Protein AF-A0A6A7KXN3-F1 (afdb_monomer)

Secondary structure (DSSP, 8-state):
---STTTTT-HHHHHHHTTSSPB-TT-BSHHHHHHHHHHHHTT---TTTTTTBTTB---B--HHHHHHHHHHHHHTT---SS-B-HHHHHHHHHHHHHHHHHHHHHHHTTS----------

Foldseek 3Di:
DFDFPLQPPPVLLVCQLVPVPWDDAADADVVLQSLQVLLVVVPLDQCVQQVPPVRGGRRHRHPSQLVSLLVVCVVVVHDSRSIRHNVNSNVSSVVRVVVVVVVVVVVVVVPDPDPDPDDDD

Radius of gyration: 19.06 Å; Cα contacts (8 Å, |Δi|>4): 160; chains: 1; bounding box: 36×64×47 Å

Nearest PDB structures (foldseek):
  4c2g-assembly1_A-2  TM=9.077E-01  e=2.591E-04  Bacillus subtilis subsp. subtilis str. 168
  4c2c-assembly1_A  TM=9.252E-01  e=6.181E-04  Bacillus subtilis subsp. subtilis str. 168
  5tv7-assembly2_B  TM=9.573E-01  e=1.081E-03  Clostridioides difficile 630
  4c2e-assembly1_B  TM=9.033E-01  e=1.890E-03  Bacillus subtilis subsp. subtilis str. 168
  4c2h-assembly1_B  TM=9.029E-01  e=3.518E-03  Bacillus subtilis subsp. subtilis str. 168

Mean predicted aligned error: 7.17 Å

Sequence (121 aa):
MLRSKRFSGKPRPEAAARNSPPFDNGETSEGVATLQGAFIDLGFPMPVSTAKGRGEPDGIFGSETRATIKRFQQQNGLVSDGIAGANTMRRLDEIYLVRESRSRLTFDERHFEISTARPKA

Solvent-accessible surface area (backbone atoms only — not comparable to full-atom values): 6917 Å² total; per-residue (Å²): 131,54,76,17,87,89,43,36,93,39,68,56,51,41,25,7,42,66,52,63,57,42,48,50,81,76,43,71,40,74,46,43,19,52,51,50,45,50,41,39,80,72,70,45,84,53,68,78,48,16,65,84,48,92,69,37,53,68,14,58,30,44,72,66,52,31,51,51,42,21,52,52,21,53,80,66,77,43,82,59,81,30,55,44,21,36,68,53,43,49,54,52,32,52,54,47,42,52,52,60,52,52,59,51,57,69,55,62,75,78,72,71,84,73,92,69,87,73,88,81,134

Structure (mmCIF, N/CA/C/O backbone):
data_AF-A0A6A7KXN3-F1
#
_entry.id   AF-A0A6A7KXN3-F1
#
loop_
_atom_site.group_PDB
_atom_site.id
_atom_site.type_symbol
_atom_site.label_atom_id
_atom_site.label_alt_id
_atom_site.label_comp_id
_atom_site.label_asym_id
_atom_site.label_entity_id
_atom_site.label_seq_id
_atom_site.pdbx_PDB_ins_code
_atom_site.Cartn_x
_atom_site.Cartn_y
_atom_site.Cartn_z
_atom_site.occupancy
_atom_site.B_iso_or_equiv
_atom_site.auth_seq_id
_atom_site.auth_comp_id
_atom_site.auth_asym_id
_atom_site.auth_atom_id
_atom_site.pdbx_PDB_model_num
ATOM 1 N N . MET A 1 1 ? -14.521 5.601 -7.128 1.00 86.94 1 MET A N 1
ATOM 2 C CA . MET A 1 1 ? -13.150 6.160 -7.141 1.00 86.94 1 MET A CA 1
ATOM 3 C C . MET A 1 1 ? -12.676 6.322 -5.707 1.00 86.94 1 MET A C 1
ATOM 5 O O . MET A 1 1 ? -13.520 6.328 -4.815 1.00 86.94 1 MET A O 1
ATOM 9 N N . LEU A 1 2 ? -11.362 6.388 -5.495 1.00 96.19 2 LEU A N 1
ATOM 10 C CA . LEU A 1 2 ? -10.770 6.668 -4.182 1.00 96.19 2 LEU A CA 1
ATOM 11 C C . LEU A 1 2 ? -10.899 8.167 -3.881 1.00 96.19 2 LEU A C 1
ATOM 13 O O . LEU A 1 2 ? -10.981 8.965 -4.814 1.00 96.19 2 LEU A O 1
ATOM 17 N N . ARG A 1 3 ? -10.978 8.550 -2.607 1.00 97.31 3 ARG A N 1
ATOM 18 C CA . ARG A 1 3 ? -11.360 9.917 -2.202 1.00 97.31 3 ARG A CA 1
ATOM 19 C C . ARG A 1 3 ? -10.316 10.623 -1.343 1.00 97.31 3 ARG A C 1
ATOM 21 O O . ARG A 1 3 ? -10.334 11.847 -1.278 1.00 97.31 3 ARG A O 1
ATOM 28 N N . SER A 1 4 ? -9.438 9.890 -0.669 1.00 96.81 4 SER A N 1
ATOM 29 C CA . SER A 1 4 ? -8.371 10.485 0.140 1.00 96.81 4 SER A CA 1
ATOM 30 C C . SER A 1 4 ? -7.371 11.235 -0.736 1.00 96.81 4 SER A C 1
ATOM 32 O O . SER A 1 4 ? -7.128 10.852 -1.884 1.00 96.81 4 SER A O 1
ATOM 34 N N . LYS A 1 5 ? -6.715 12.268 -0.199 1.00 96.12 5 LYS A N 1
ATOM 35 C CA . LYS A 1 5 ? -5.612 12.957 -0.893 1.00 96.12 5 LYS A CA 1
ATOM 36 C C . LYS A 1 5 ? -4.471 12.002 -1.237 1.00 96.12 5 LYS A C 1
ATOM 38 O O . LYS A 1 5 ? -3.747 12.235 -2.199 1.00 96.12 5 LYS A O 1
ATOM 43 N N . ARG A 1 6 ? -4.304 10.928 -0.456 1.00 95.38 6 ARG A N 1
ATOM 44 C CA . ARG A 1 6 ? -3.261 9.922 -0.686 1.00 95.38 6 ARG A CA 1
ATOM 45 C C . ARG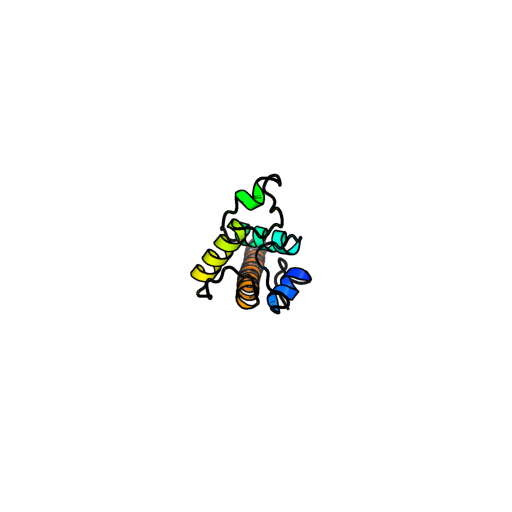 A 1 6 ? -3.445 9.166 -2.003 1.00 95.38 6 ARG A C 1
ATOM 47 O O . ARG A 1 6 ? -2.444 8.858 -2.646 1.00 95.38 6 ARG A O 1
ATOM 54 N N . PHE A 1 7 ? -4.685 8.872 -2.401 1.00 97.56 7 PHE A N 1
ATOM 55 C CA . PHE A 1 7 ? -4.959 7.971 -3.528 1.00 97.56 7 PHE A CA 1
ATOM 56 C C . PHE A 1 7 ? -5.862 8.536 -4.632 1.00 97.56 7 PHE A C 1
ATOM 58 O O . PHE A 1 7 ? -5.828 8.016 -5.747 1.00 97.56 7 PHE A O 1
ATOM 65 N N . SER A 1 8 ? -6.676 9.554 -4.351 1.00 97.19 8 SER A N 1
ATOM 66 C CA . SER A 1 8 ? -7.585 10.143 -5.345 1.00 97.19 8 SER A CA 1
ATOM 67 C C . SER A 1 8 ? -6.825 10.742 -6.532 1.00 97.19 8 SER A C 1
ATOM 69 O O . SER A 1 8 ? -5.762 11.341 -6.369 1.00 97.19 8 SER A O 1
ATOM 71 N N . GLY A 1 9 ? -7.343 10.533 -7.747 1.00 96.50 9 GLY A N 1
ATOM 72 C CA . GLY A 1 9 ? -6.750 11.048 -8.982 1.00 96.50 9 GLY A CA 1
ATOM 73 C C . GLY A 1 9 ? -5.489 10.314 -9.446 1.00 96.50 9 GLY A C 1
ATOM 74 O O . GLY A 1 9 ? -4.988 10.606 -10.530 1.00 96.50 9 GLY A O 1
ATOM 75 N N . LYS A 1 10 ? -4.968 9.346 -8.676 1.00 96.88 10 LYS A N 1
ATOM 76 C CA . LYS A 1 10 ? -3.809 8.537 -9.076 1.00 96.88 10 LYS A CA 1
ATOM 77 C C . LYS A 1 10 ? -4.272 7.324 -9.898 1.00 96.88 10 LYS A C 1
ATOM 79 O O . LYS A 1 10 ? -4.921 6.435 -9.338 1.00 96.88 10 LYS A O 1
ATOM 84 N N . PRO A 1 11 ? -3.894 7.206 -11.190 1.00 97.12 11 PRO A N 1
ATOM 85 C CA . PRO A 1 11 ? -4.450 6.179 -12.076 1.00 97.12 11 PRO A 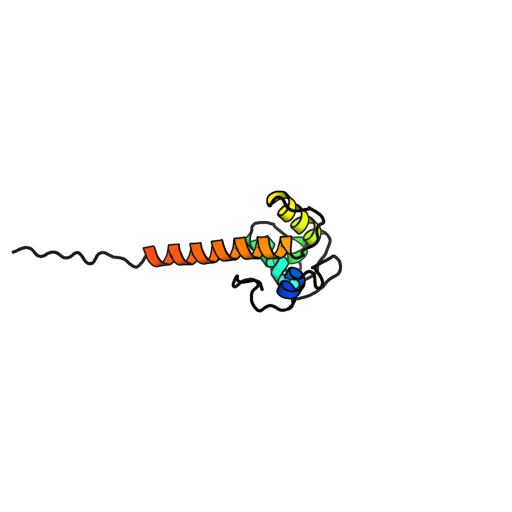CA 1
ATOM 86 C C . PRO A 1 11 ? -4.245 4.748 -11.572 1.00 97.12 11 PRO A C 1
ATOM 88 O O . PRO A 1 11 ? -5.159 3.924 -11.624 1.00 97.12 11 PRO A O 1
ATOM 91 N N . ARG A 1 12 ? -3.050 4.446 -11.051 1.00 97.31 12 ARG A N 1
ATOM 92 C CA . ARG A 1 12 ? -2.683 3.080 -10.671 1.00 97.31 12 ARG A CA 1
ATOM 93 C C . ARG A 1 12 ? -3.398 2.583 -9.397 1.00 97.31 12 ARG A C 1
ATOM 95 O O . ARG A 1 12 ? -3.994 1.505 -9.469 1.00 97.31 12 ARG A O 1
ATOM 102 N N . PRO A 1 13 ? -3.423 3.331 -8.274 1.00 97.81 13 PRO A N 1
ATOM 103 C CA . PRO A 1 13 ? -4.280 3.024 -7.125 1.00 97.81 13 PRO A CA 1
ATOM 104 C C . PRO A 1 13 ? -5.769 2.915 -7.474 1.00 97.81 13 PRO A C 1
ATOM 106 O O . PRO A 1 13 ? -6.450 2.008 -6.996 1.00 97.81 13 PRO A O 1
ATOM 109 N N . GLU A 1 14 ? -6.285 3.791 -8.340 1.00 97.81 14 GLU A N 1
ATOM 110 C CA . GLU A 1 14 ? -7.681 3.717 -8.773 1.00 97.81 14 GLU A CA 1
ATOM 111 C C . GLU A 1 14 ? -7.990 2.460 -9.593 1.00 97.81 14 GLU A C 1
ATOM 113 O O . GLU A 1 14 ? -9.055 1.862 -9.429 1.00 97.81 14 GLU A O 1
ATOM 118 N N . ALA A 1 15 ? -7.064 2.037 -10.455 1.00 97.69 15 ALA A N 1
ATOM 119 C CA . ALA A 1 15 ? -7.167 0.784 -11.192 1.00 97.69 15 ALA A CA 1
ATOM 120 C C . ALA A 1 15 ? -7.203 -0.425 -10.242 1.00 97.69 15 ALA A C 1
ATOM 122 O O . ALA A 1 15 ? -8.080 -1.282 -10.373 1.00 97.69 15 ALA A O 1
ATOM 123 N N . ALA A 1 16 ? -6.335 -0.450 -9.224 1.00 97.25 16 ALA A N 1
ATOM 124 C CA . ALA A 1 16 ? -6.337 -1.491 -8.195 1.00 97.25 16 ALA A CA 1
ATOM 125 C C . ALA A 1 16 ? -7.647 -1.522 -7.394 1.00 97.25 16 ALA A C 1
ATOM 127 O O . ALA A 1 16 ? -8.197 -2.593 -7.138 1.00 97.25 16 ALA A O 1
ATOM 128 N N . ALA A 1 17 ? -8.211 -0.353 -7.074 1.00 97.56 17 ALA A N 1
ATOM 129 C CA . ALA A 1 17 ? -9.503 -0.244 -6.401 1.00 97.56 17 ALA A CA 1
ATOM 130 C C . ALA A 1 17 ? -10.679 -0.799 -7.226 1.00 97.56 17 ALA A C 1
ATOM 132 O O . ALA A 1 17 ? -11.725 -1.125 -6.665 1.00 97.56 17 ALA A O 1
ATOM 133 N N . ARG A 1 18 ? -10.507 -0.919 -8.548 1.00 97.19 18 ARG A N 1
ATOM 134 C CA . ARG A 1 18 ? -11.450 -1.548 -9.483 1.00 97.19 18 ARG A CA 1
ATOM 135 C C . ARG A 1 18 ? -11.069 -2.990 -9.847 1.00 97.19 18 ARG A C 1
ATOM 137 O O . ARG A 1 18 ? -11.705 -3.559 -10.724 1.00 97.19 18 ARG A O 1
ATOM 144 N N . ASN A 1 19 ? -10.047 -3.574 -9.207 1.00 96.19 19 ASN A N 1
ATOM 145 C CA . ASN A 1 19 ? -9.453 -4.867 -9.577 1.00 96.19 19 ASN A CA 1
ATOM 146 C C . ASN A 1 19 ? -9.013 -4.943 -11.054 1.00 96.19 19 ASN A C 1
ATOM 148 O O . ASN A 1 19 ? -9.137 -5.988 -11.684 1.00 96.19 19 ASN A O 1
ATOM 152 N N . SER A 1 20 ? -8.493 -3.845 -11.614 1.00 95.25 20 SER A N 1
ATOM 153 C CA . SER A 1 20 ? -8.236 -3.719 -13.055 1.00 95.25 20 SER A CA 1
ATOM 154 C C . SER A 1 20 ? -6.829 -3.194 -13.408 1.00 95.25 20 SER A C 1
ATOM 156 O O . SER A 1 20 ? -6.731 -2.131 -14.024 1.00 95.25 20 SER A O 1
ATOM 158 N N . PRO A 1 21 ? -5.730 -3.905 -13.091 1.00 95.62 21 PRO A N 1
ATOM 159 C CA . PRO A 1 21 ? -5.618 -5.068 -12.208 1.00 95.62 21 PRO A CA 1
ATOM 160 C C . PRO A 1 21 ? -5.362 -4.644 -10.743 1.00 95.62 21 PRO A C 1
ATOM 162 O O . PRO A 1 21 ? -4.975 -3.494 -10.489 1.00 95.62 21 PRO A O 1
ATOM 165 N 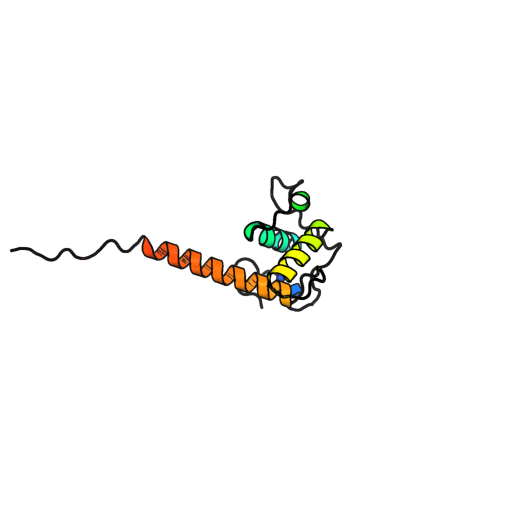N . PRO A 1 22 ? -5.549 -5.539 -9.752 1.00 97.06 22 PRO A N 1
ATOM 166 C CA . PRO A 1 22 ? -5.039 -5.303 -8.398 1.00 97.06 22 PRO A CA 1
ATOM 167 C C . PRO A 1 22 ? -3.507 -5.156 -8.407 1.00 97.06 22 PRO A C 1
ATOM 169 O O . PRO A 1 22 ? -2.861 -5.481 -9.401 1.00 97.06 22 PRO A O 1
ATOM 172 N N . PHE A 1 23 ? -2.910 -4.638 -7.333 1.00 97.38 23 PHE A N 1
ATOM 173 C CA . PHE A 1 23 ? -1.455 -4.745 -7.174 1.00 97.38 23 PHE A CA 1
ATOM 174 C C . PHE A 1 23 ? -1.076 -6.160 -6.738 1.00 97.38 23 PHE A C 1
ATOM 176 O O . PHE A 1 23 ? -1.692 -6.699 -5.812 1.00 97.38 23 PHE A O 1
ATOM 183 N N . ASP A 1 24 ? -0.044 -6.716 -7.364 1.00 93.50 24 ASP A N 1
ATOM 184 C CA . ASP A 1 24 ? 0.491 -8.042 -7.060 1.00 93.50 24 ASP A CA 1
ATOM 185 C C . ASP A 1 24 ? 2.020 -8.068 -7.238 1.00 93.50 24 ASP A C 1
ATOM 187 O O . ASP A 1 24 ? 2.636 -7.116 -7.727 1.00 93.50 24 ASP A O 1
ATOM 191 N N . ASN A 1 25 ? 2.630 -9.172 -6.813 1.00 93.69 25 ASN A N 1
ATOM 192 C CA . ASN A 1 25 ? 4.058 -9.433 -6.888 1.00 93.69 25 ASN A CA 1
ATOM 193 C C . ASN A 1 25 ? 4.639 -9.174 -8.284 1.00 93.69 25 ASN A C 1
ATOM 195 O O . ASN A 1 25 ? 4.111 -9.630 -9.296 1.00 93.69 25 ASN A O 1
ATOM 199 N N . GLY A 1 26 ? 5.804 -8.527 -8.307 1.00 92.69 26 GLY A N 1
ATOM 200 C CA . GLY A 1 26 ? 6.563 -8.256 -9.527 1.00 92.69 26 GLY A CA 1
ATOM 201 C C . GLY A 1 26 ? 6.213 -6.930 -10.198 1.00 92.69 26 GLY A C 1
ATOM 202 O O . GLY A 1 26 ? 6.933 -6.504 -11.097 1.00 92.69 26 GLY A O 1
ATOM 203 N N . GLU A 1 27 ? 5.168 -6.233 -9.748 1.00 96.75 27 GLU A N 1
ATOM 204 C CA . GLU A 1 27 ? 4.905 -4.884 -10.230 1.00 96.75 27 GLU A CA 1
ATOM 205 C C . GLU A 1 27 ? 5.979 -3.898 -9.748 1.00 96.75 27 GLU A C 1
ATOM 207 O O . GLU A 1 27 ? 6.376 -3.902 -8.584 1.00 96.75 27 GLU A O 1
ATOM 212 N N . THR A 1 28 ? 6.419 -3.005 -10.636 1.00 97.25 28 THR A N 1
ATOM 213 C CA . THR A 1 28 ? 7.198 -1.815 -10.277 1.00 97.25 28 THR A CA 1
ATOM 214 C C . THR A 1 28 ? 6.513 -0.577 -10.839 1.00 97.25 28 THR A C 1
ATOM 216 O O . THR A 1 28 ? 6.343 -0.463 -12.052 1.00 97.25 28 THR A O 1
ATOM 219 N N . SER A 1 29 ? 6.065 0.331 -9.971 1.00 96.88 29 SER A N 1
ATOM 220 C CA . SER A 1 29 ? 5.353 1.546 -10.383 1.00 96.88 29 SER A CA 1
ATOM 221 C C . SER A 1 29 ? 5.333 2.616 -9.284 1.00 96.88 29 SER A C 1
ATOM 223 O O . SER A 1 29 ? 5.457 2.317 -8.097 1.00 96.88 29 SER A O 1
ATOM 225 N N . GLU A 1 30 ? 5.074 3.877 -9.653 1.00 96.81 30 GLU A N 1
ATOM 226 C CA . GLU A 1 30 ? 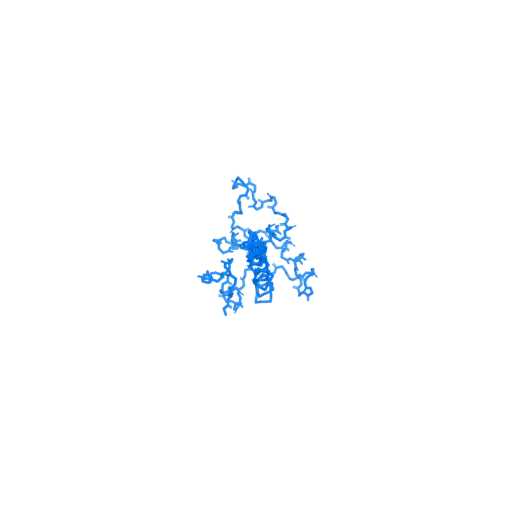4.809 4.953 -8.675 1.00 96.81 30 GLU A CA 1
ATOM 227 C C . GLU A 1 30 ? 3.576 4.637 -7.799 1.00 96.81 30 GLU A C 1
ATOM 229 O O . GLU A 1 30 ? 3.477 5.045 -6.639 1.00 96.81 30 GLU A O 1
ATOM 234 N N . GLY A 1 31 ? 2.626 3.862 -8.335 1.00 97.69 31 GLY A N 1
ATOM 235 C CA . GLY A 1 31 ? 1.464 3.389 -7.586 1.00 97.69 31 GLY A CA 1
ATOM 236 C C . GLY A 1 31 ? 1.852 2.446 -6.450 1.00 97.69 31 GLY A C 1
ATOM 237 O O . GLY A 1 31 ? 1.302 2.567 -5.355 1.00 97.69 31 GLY A O 1
ATOM 238 N N . VAL A 1 32 ? 2.830 1.565 -6.680 1.00 98.31 32 VAL A N 1
ATOM 239 C CA . VAL A 1 32 ? 3.390 0.713 -5.626 1.00 98.31 32 VAL A CA 1
ATOM 240 C C . VAL A 1 32 ? 4.118 1.563 -4.586 1.00 98.31 32 VAL A C 1
ATOM 242 O O . VAL A 1 32 ? 3.887 1.361 -3.400 1.00 98.31 32 VAL A O 1
ATOM 245 N N . ALA A 1 33 ? 4.898 2.571 -4.990 1.00 97.75 33 ALA A N 1
ATOM 246 C CA . ALA A 1 33 ? 5.568 3.462 -4.033 1.00 97.75 33 ALA A CA 1
ATOM 247 C C . ALA A 1 33 ? 4.549 4.218 -3.161 1.00 97.75 33 ALA A C 1
ATOM 249 O O . ALA A 1 33 ? 4.699 4.316 -1.942 1.00 97.75 33 ALA A O 1
ATOM 250 N N . THR A 1 34 ? 3.448 4.675 -3.770 1.00 98.19 34 THR A N 1
ATOM 251 C CA . THR A 1 34 ? 2.318 5.294 -3.057 1.00 98.19 34 THR A CA 1
ATOM 252 C C . THR A 1 34 ? 1.694 4.325 -2.045 1.00 98.19 34 THR A C 1
ATOM 254 O O . THR A 1 34 ? 1.386 4.720 -0.920 1.00 98.19 34 THR A O 1
ATOM 257 N N . LEU A 1 35 ? 1.508 3.058 -2.430 1.00 98.25 35 LEU A N 1
ATOM 258 C CA . LEU A 1 35 ? 0.955 2.006 -1.576 1.00 98.25 35 LEU A CA 1
ATOM 259 C C . LEU A 1 35 ? 1.885 1.668 -0.399 1.00 98.25 35 LEU A C 1
ATOM 261 O O . LEU A 1 35 ? 1.436 1.630 0.744 1.00 98.25 35 LEU A O 1
ATOM 265 N N . GLN A 1 36 ? 3.174 1.459 -0.660 1.00 98.25 36 GLN A N 1
ATOM 266 C CA . GLN A 1 36 ? 4.191 1.180 0.359 1.00 98.25 36 GLN A CA 1
ATOM 267 C C . GLN A 1 36 ? 4.303 2.334 1.355 1.00 98.25 36 GLN A C 1
ATOM 269 O O . GLN A 1 36 ? 4.205 2.129 2.563 1.00 98.25 36 GLN A O 1
ATOM 274 N N . GLY A 1 37 ? 4.417 3.564 0.847 1.00 97.69 37 GLY A N 1
ATOM 275 C CA . GLY A 1 37 ? 4.404 4.757 1.681 1.00 97.69 37 GLY A CA 1
ATOM 276 C C . GLY A 1 37 ? 3.140 4.820 2.529 1.00 97.69 37 GLY A C 1
ATOM 277 O O . GLY A 1 37 ? 3.183 5.262 3.672 1.00 97.69 37 GLY A O 1
ATOM 278 N N . ALA A 1 38 ? 1.996 4.386 1.990 1.00 97.94 38 ALA A N 1
ATOM 279 C CA . ALA A 1 38 ? 0.766 4.404 2.754 1.00 97.94 38 ALA A CA 1
ATOM 280 C C . ALA A 1 38 ? 0.805 3.445 3.954 1.00 97.94 38 ALA A C 1
ATOM 282 O O . ALA A 1 38 ? 0.410 3.793 5.063 1.00 97.94 38 ALA A O 1
ATOM 283 N N . PHE A 1 39 ? 1.338 2.242 3.761 1.00 98.19 39 PHE A N 1
ATOM 284 C CA . PHE A 1 39 ? 1.551 1.310 4.863 1.00 98.19 39 PHE A CA 1
ATOM 285 C C . PHE A 1 39 ? 2.536 1.853 5.904 1.00 98.19 39 PHE A C 1
ATOM 287 O O . PHE A 1 39 ? 2.269 1.748 7.103 1.00 98.19 39 PHE A O 1
ATOM 294 N N . ILE A 1 40 ? 3.613 2.503 5.465 1.00 97.12 40 ILE A N 1
ATOM 295 C CA . ILE A 1 40 ? 4.597 3.117 6.362 1.00 97.12 40 ILE A CA 1
ATOM 296 C C . ILE A 1 40 ? 3.943 4.183 7.256 1.00 97.12 40 ILE A C 1
ATOM 298 O O . ILE A 1 40 ? 4.110 4.122 8.475 1.00 97.12 40 ILE A O 1
ATOM 302 N N . ASP A 1 41 ? 3.119 5.092 6.716 1.00 95.94 41 ASP A N 1
ATOM 303 C CA . ASP A 1 41 ? 2.447 6.121 7.540 1.00 95.94 41 ASP A CA 1
ATOM 304 C C . ASP A 1 41 ? 1.419 5.529 8.530 1.00 95.94 41 ASP A C 1
ATOM 306 O O . ASP A 1 41 ? 1.037 6.169 9.524 1.00 95.94 41 ASP A O 1
ATOM 310 N N . LEU A 1 42 ? 0.909 4.327 8.237 1.00 96.31 42 LEU A N 1
ATOM 311 C CA . LEU A 1 42 ? 0.026 3.562 9.120 1.00 96.31 42 LEU A CA 1
ATOM 312 C C . LEU A 1 42 ? 0.793 2.755 10.181 1.00 96.31 42 LEU A C 1
ATOM 314 O O . LEU A 1 42 ? 0.158 2.111 11.012 1.00 96.31 42 LEU A O 1
ATOM 318 N N . GLY A 1 43 ? 2.128 2.817 10.191 1.00 96.62 43 GLY A N 1
ATOM 319 C CA . GLY A 1 43 ? 2.968 2.139 11.177 1.00 96.62 43 GLY A CA 1
ATOM 320 C C . GLY A 1 43 ? 3.368 0.717 10.789 1.00 96.62 43 GLY A C 1
ATOM 321 O O . GLY A 1 43 ? 3.780 -0.052 11.654 1.00 96.62 43 GLY A O 1
ATOM 322 N N . PHE A 1 44 ? 3.265 0.352 9.510 1.00 97.31 44 PHE A N 1
ATOM 323 C CA . PHE A 1 44 ? 3.814 -0.900 8.995 1.00 97.31 44 PHE A CA 1
ATOM 324 C C . PHE A 1 44 ? 5.213 -0.634 8.419 1.00 97.31 44 PHE A C 1
ATOM 326 O O . PHE A 1 44 ? 5.321 -0.144 7.294 1.00 97.31 44 PHE A O 1
ATOM 333 N N . PRO A 1 45 ? 6.297 -0.923 9.162 1.00 96.00 45 PRO A N 1
ATOM 334 C CA . PRO A 1 45 ? 7.648 -0.658 8.685 1.00 96.00 45 PRO A CA 1
ATOM 335 C C . PRO A 1 45 ? 7.994 -1.555 7.493 1.00 96.00 45 PRO A C 1
ATOM 337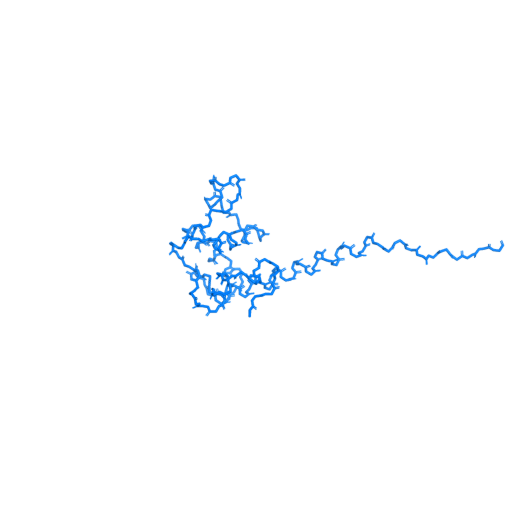 O O . PRO A 1 45 ? 7.658 -2.741 7.481 1.00 96.00 45 PRO A O 1
ATOM 340 N N . MET A 1 46 ? 8.697 -0.983 6.515 1.00 97.00 46 MET A N 1
ATOM 341 C CA . MET A 1 46 ? 9.112 -1.662 5.281 1.00 97.00 46 MET A CA 1
ATOM 342 C C . MET A 1 46 ? 10.597 -1.390 4.971 1.00 97.00 46 MET A C 1
ATOM 344 O O . MET A 1 46 ? 10.906 -0.727 3.980 1.00 97.00 46 MET A O 1
ATOM 348 N N . PRO A 1 47 ? 11.533 -1.828 5.842 1.00 96.38 47 PRO A N 1
ATOM 349 C CA . PRO A 1 47 ? 12.954 -1.506 5.717 1.00 96.38 47 PRO A CA 1
ATOM 350 C C . PRO A 1 47 ? 13.598 -2.000 4.417 1.00 96.38 47 PRO A C 1
ATOM 352 O O . PRO A 1 47 ? 14.541 -1.361 3.954 1.00 96.38 47 PRO A O 1
ATOM 355 N N . VAL A 1 48 ? 13.121 -3.097 3.814 1.00 96.56 48 VAL A N 1
ATOM 356 C CA . VAL A 1 48 ? 13.654 -3.582 2.529 1.00 96.56 48 VAL A CA 1
ATOM 357 C C . VAL A 1 48 ? 13.252 -2.633 1.404 1.00 96.56 48 VAL A C 1
ATOM 359 O O . VAL A 1 48 ? 14.102 -2.214 0.620 1.00 96.56 48 VAL A O 1
ATOM 362 N N . SER A 1 49 ? 11.981 -2.240 1.374 1.00 96.31 49 SER A N 1
ATOM 363 C CA . SER A 1 49 ? 11.416 -1.360 0.350 1.00 96.31 49 SER A CA 1
ATOM 364 C C . SER A 1 49 ? 11.926 0.078 0.474 1.00 96.31 49 SER A C 1
ATOM 366 O O . SER A 1 49 ? 11.864 0.829 -0.488 1.00 96.31 49 SER A O 1
ATOM 368 N N . THR A 1 50 ? 12.461 0.485 1.631 1.00 95.69 50 THR A N 1
ATOM 369 C CA . THR A 1 50 ? 13.055 1.822 1.830 1.00 95.69 50 THR A CA 1
ATOM 370 C C . THR A 1 50 ? 14.584 1.834 1.838 1.00 95.69 50 THR A C 1
ATOM 372 O O . THR A 1 50 ? 15.194 2.897 1.971 1.00 95.69 50 THR A O 1
ATOM 375 N N . ALA A 1 51 ? 15.233 0.670 1.707 1.00 92.06 51 ALA A N 1
ATOM 376 C CA . ALA A 1 51 ? 16.680 0.527 1.887 1.00 92.06 51 ALA A CA 1
ATOM 377 C C . ALA A 1 51 ? 17.504 1.375 0.903 1.00 92.06 51 ALA A C 1
ATOM 379 O O . ALA A 1 51 ? 18.590 1.842 1.238 1.00 92.06 51 ALA A O 1
ATOM 380 N N . LYS A 1 52 ? 16.997 1.570 -0.320 1.00 84.50 52 LYS A N 1
ATOM 381 C CA . LYS A 1 52 ? 17.723 2.242 -1.410 1.00 84.50 52 LYS A CA 1
ATOM 382 C C . LYS A 1 52 ? 17.469 3.753 -1.476 1.00 84.50 52 LYS A C 1
ATOM 384 O O . LYS A 1 52 ? 18.288 4.480 -2.029 1.00 84.50 52 LYS A O 1
ATOM 389 N N . GLY A 1 53 ? 16.349 4.228 -0.932 1.00 69.56 53 GLY A N 1
ATOM 390 C CA . GLY A 1 53 ? 15.780 5.547 -1.234 1.00 69.56 53 GLY A CA 1
ATOM 391 C C . GLY A 1 53 ? 15.967 6.618 -0.161 1.00 69.56 53 GLY A C 1
ATOM 392 O O . GLY A 1 53 ? 15.111 7.481 -0.042 1.00 69.56 53 GLY A O 1
ATOM 393 N N . ARG A 1 54 ? 17.011 6.570 0.681 1.00 81.31 54 ARG A N 1
ATOM 394 C CA . ARG A 1 54 ? 17.135 7.472 1.858 1.00 81.31 54 ARG A CA 1
ATOM 395 C C . ARG A 1 54 ? 15.877 7.477 2.756 1.00 81.31 54 ARG A C 1
ATOM 397 O O . ARG A 1 54 ? 15.553 8.493 3.363 1.00 81.31 54 ARG A O 1
ATOM 404 N N . GLY A 1 55 ? 15.179 6.343 2.847 1.00 81.88 55 GLY A N 1
ATOM 405 C CA . GLY A 1 55 ? 13.920 6.211 3.590 1.00 81.88 55 GLY A CA 1
ATOM 406 C C . GLY A 1 55 ? 12.652 6.306 2.732 1.00 81.88 55 GLY A C 1
ATOM 407 O O . GLY A 1 55 ? 11.568 6.037 3.242 1.00 81.88 55 GLY A O 1
ATOM 408 N N . GLU A 1 56 ? 12.763 6.634 1.444 1.00 92.62 56 GLU A N 1
ATOM 409 C CA . GLU A 1 56 ? 11.634 6.632 0.509 1.00 92.62 56 GLU A CA 1
ATOM 410 C C . GLU A 1 56 ? 11.335 5.217 -0.024 1.00 92.62 56 GLU A C 1
ATOM 412 O O . GLU A 1 56 ? 12.274 4.437 -0.223 1.00 92.62 56 GLU A O 1
ATOM 417 N N . PRO A 1 57 ? 10.056 4.868 -0.274 1.00 96.62 57 PRO A N 1
ATOM 418 C CA . PRO A 1 57 ? 9.687 3.580 -0.855 1.00 96.62 57 PRO A CA 1
ATOM 419 C C . PRO A 1 57 ? 10.205 3.402 -2.288 1.00 96.62 57 PRO A C 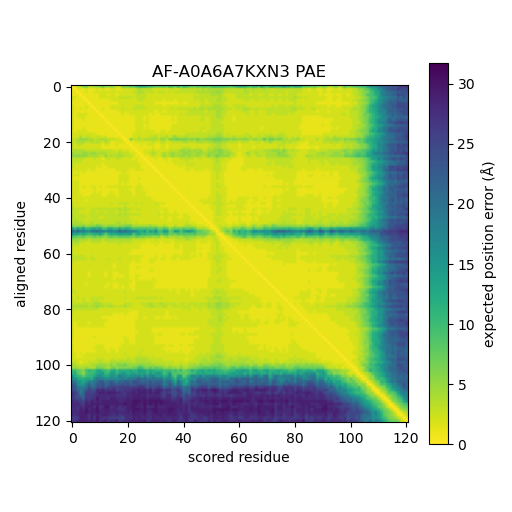1
ATOM 421 O O . PRO A 1 57 ? 10.115 4.312 -3.110 1.00 96.62 57 PRO A O 1
ATOM 424 N N . ASP A 1 58 ? 10.694 2.206 -2.603 1.00 96.75 58 ASP A N 1
ATOM 425 C CA . ASP A 1 58 ? 11.314 1.859 -3.884 1.00 96.75 58 ASP A CA 1
ATOM 426 C C . ASP A 1 58 ? 10.326 1.637 -5.038 1.00 96.75 58 ASP A C 1
ATOM 428 O O . ASP A 1 58 ? 10.734 1.574 -6.198 1.00 96.75 58 ASP A O 1
ATOM 432 N N . GLY A 1 59 ? 9.032 1.511 -4.740 1.00 97.44 59 GLY A N 1
ATOM 433 C CA . GLY A 1 59 ? 8.000 1.242 -5.731 1.00 97.44 59 GLY A CA 1
ATOM 434 C C . GLY A 1 59 ? 8.030 -0.167 -6.309 1.00 97.44 59 GLY A C 1
ATOM 435 O O . GLY A 1 59 ? 7.439 -0.382 -7.365 1.00 97.44 59 GLY A O 1
ATOM 436 N N . ILE A 1 60 ? 8.680 -1.124 -5.639 1.00 97.88 60 ILE A N 1
ATOM 437 C CA . ILE A 1 60 ? 8.794 -2.518 -6.078 1.00 97.88 60 ILE A CA 1
ATOM 438 C C . ILE A 1 60 ? 7.913 -3.416 -5.210 1.00 97.88 60 ILE A C 1
ATOM 440 O O . ILE A 1 60 ? 8.126 -3.586 -4.008 1.00 97.88 60 ILE A O 1
ATOM 444 N N . PHE A 1 61 ? 6.942 -4.084 -5.831 1.00 98.25 61 PHE A N 1
ATOM 445 C CA . PHE A 1 61 ? 6.075 -5.029 -5.141 1.00 98.25 61 PHE A CA 1
ATOM 446 C C . PHE A 1 61 ? 6.803 -6.368 -4.970 1.00 98.25 61 PHE A C 1
ATOM 448 O O . PHE A 1 61 ? 6.638 -7.316 -5.742 1.00 98.25 61 PHE A O 1
ATOM 455 N N . GLY A 1 62 ? 7.645 -6.425 -3.939 1.00 97.62 62 GLY A N 1
ATOM 456 C CA . GLY A 1 62 ? 8.375 -7.617 -3.515 1.00 97.62 62 GLY A CA 1
ATOM 457 C C . GLY A 1 62 ? 7.704 -8.391 -2.375 1.00 97.62 62 GLY A C 1
ATOM 458 O O . GLY A 1 62 ? 6.576 -8.117 -1.955 1.00 97.62 62 GLY A O 1
ATOM 459 N N . SER A 1 63 ? 8.445 -9.352 -1.818 1.00 97.75 63 SER A N 1
ATOM 460 C CA . SER A 1 63 ? 7.996 -10.205 -0.708 1.00 97.75 63 SER A CA 1
ATOM 461 C C . SER A 1 63 ? 7.597 -9.417 0.544 1.00 97.75 63 SER A C 1
ATOM 463 O O . SER A 1 63 ? 6.593 -9.751 1.174 1.00 97.75 63 SER A O 1
ATOM 465 N N . GLU A 1 64 ? 8.337 -8.356 0.884 1.00 98.06 64 GLU A N 1
ATOM 466 C CA . GLU A 1 64 ? 8.017 -7.483 2.018 1.00 98.06 64 GLU A CA 1
ATOM 467 C C . GLU A 1 64 ? 6.681 -6.763 1.809 1.00 98.06 64 GLU A C 1
ATOM 469 O O . GLU A 1 64 ? 5.825 -6.791 2.691 1.00 98.06 64 GLU A O 1
ATOM 474 N N . THR A 1 65 ? 6.452 -6.202 0.617 1.00 98.38 65 THR A N 1
ATOM 475 C CA . THR A 1 65 ? 5.188 -5.524 0.284 1.00 98.38 65 THR A CA 1
ATOM 476 C C . THR A 1 65 ? 4.005 -6.483 0.422 1.00 98.38 65 THR A C 1
ATOM 478 O O . THR A 1 65 ? 3.026 -6.169 1.104 1.00 98.38 65 THR A O 1
ATOM 481 N N . ARG A 1 66 ? 4.127 -7.703 -0.117 1.00 98.50 66 ARG A N 1
ATOM 482 C CA . ARG A 1 66 ? 3.101 -8.743 0.030 1.00 98.50 66 ARG A CA 1
ATOM 483 C C . ARG A 1 66 ? 2.835 -9.110 1.489 1.00 98.50 66 ARG A C 1
ATOM 485 O O . ARG A 1 66 ? 1.681 -9.262 1.889 1.00 98.50 66 ARG A O 1
ATOM 492 N N . ALA A 1 67 ? 3.887 -9.282 2.289 1.00 98.50 67 ALA A N 1
ATOM 493 C CA . ALA A 1 67 ? 3.761 -9.622 3.704 1.00 98.50 67 ALA A CA 1
ATOM 494 C C . ALA A 1 67 ? 3.072 -8.500 4.497 1.00 98.50 67 ALA A C 1
ATOM 496 O O . ALA A 1 67 ? 2.201 -8.778 5.325 1.00 98.50 67 ALA A O 1
ATOM 497 N N . THR A 1 68 ? 3.404 -7.242 4.209 1.00 98.62 68 THR A N 1
ATOM 498 C CA . THR A 1 68 ? 2.764 -6.071 4.813 1.00 98.62 68 THR A CA 1
ATOM 499 C C . THR A 1 68 ? 1.283 -5.988 4.457 1.00 98.62 68 THR A C 1
ATOM 501 O O . THR A 1 68 ? 0.458 -5.793 5.350 1.00 98.62 68 THR A O 1
ATOM 504 N N . ILE A 1 69 ? 0.917 -6.238 3.196 1.00 98.50 69 ILE A N 1
ATOM 505 C CA . ILE A 1 69 ? -0.492 -6.282 2.777 1.00 98.50 69 ILE A CA 1
ATOM 506 C C . ILE A 1 69 ? -1.249 -7.376 3.528 1.00 98.50 69 ILE A C 1
ATOM 508 O O . ILE A 1 69 ? -2.325 -7.102 4.051 1.00 98.50 69 ILE A O 1
ATOM 512 N N . LYS A 1 70 ? -0.679 -8.582 3.664 1.00 98.62 70 LYS A N 1
ATOM 513 C CA . LYS A 1 70 ? -1.298 -9.660 4.455 1.00 98.62 70 LYS A CA 1
ATOM 514 C C . LYS A 1 70 ? -1.549 -9.237 5.899 1.00 98.62 70 LYS A C 1
ATOM 516 O O . LYS A 1 70 ? -2.646 -9.431 6.412 1.00 98.62 70 LYS A O 1
ATOM 521 N N . ARG A 1 71 ? -0.559 -8.617 6.548 1.00 98.62 71 ARG A N 1
ATOM 522 C CA . ARG A 1 71 ? -0.702 -8.108 7.923 1.00 98.62 71 ARG A CA 1
ATOM 523 C C . ARG A 1 71 ? -1.811 -7.067 8.021 1.00 98.62 71 ARG A C 1
ATOM 525 O O . ARG A 1 71 ? -2.658 -7.162 8.904 1.00 98.62 71 ARG A O 1
ATOM 532 N N . PHE A 1 72 ? -1.838 -6.108 7.100 1.00 98.56 72 PHE A N 1
ATOM 533 C CA . PHE A 1 72 ? -2.895 -5.105 7.044 1.00 98.56 72 PHE A CA 1
ATOM 534 C C . PHE A 1 72 ? -4.275 -5.739 6.840 1.00 98.56 72 PHE A C 1
ATOM 536 O O . PHE A 1 72 ? -5.222 -5.384 7.538 1.00 98.56 72 PHE A O 1
ATOM 543 N N . GLN A 1 73 ? -4.392 -6.694 5.916 1.00 98.69 73 GLN A N 1
ATOM 544 C CA . GLN A 1 73 ? -5.633 -7.413 5.647 1.00 98.69 73 GLN A CA 1
ATOM 545 C C . GLN A 1 73 ? -6.133 -8.140 6.900 1.00 98.69 73 GLN A C 1
ATOM 547 O O . GLN A 1 73 ? -7.284 -7.948 7.282 1.00 98.69 73 GLN A O 1
ATOM 552 N N . GLN A 1 74 ? -5.258 -8.878 7.590 1.00 98.44 74 GLN A N 1
ATOM 553 C CA . GLN A 1 74 ? -5.583 -9.565 8.847 1.00 98.44 74 GLN A CA 1
ATOM 554 C C . GLN A 1 74 ? -6.076 -8.590 9.920 1.00 98.44 74 GLN A C 1
ATOM 556 O O . GLN A 1 74 ? -7.129 -8.810 10.512 1.00 98.44 74 GLN A O 1
ATOM 561 N N . GLN A 1 75 ? -5.359 -7.481 10.130 1.00 98.25 75 GLN A N 1
ATOM 562 C CA . GLN A 1 75 ? -5.729 -6.467 11.124 1.00 98.25 75 GLN A CA 1
ATOM 563 C C . GLN A 1 75 ? -7.057 -5.761 10.817 1.00 98.25 75 GLN A C 1
ATOM 565 O O . GLN A 1 75 ? -7.657 -5.171 11.710 1.00 98.25 75 GLN A O 1
ATOM 570 N N . ASN A 1 76 ? -7.520 -5.811 9.568 1.00 97.88 76 ASN A N 1
ATOM 571 C CA . ASN A 1 76 ? -8.748 -5.159 9.123 1.00 97.88 76 ASN A CA 1
ATOM 572 C C . ASN A 1 76 ? -9.864 -6.149 8.754 1.00 97.88 76 ASN A C 1
ATOM 574 O O . ASN A 1 76 ? -10.839 -5.742 8.126 1.00 97.88 76 ASN A O 1
ATOM 578 N N . GLY A 1 77 ? -9.737 -7.429 9.123 1.00 97.75 77 GLY A N 1
ATOM 579 C CA . GLY A 1 77 ? -10.768 -8.441 8.868 1.00 97.75 77 GLY A CA 1
ATOM 580 C C . GLY A 1 77 ? -10.996 -8.744 7.382 1.00 97.75 77 GLY A C 1
ATOM 581 O O . GLY A 1 77 ? -12.091 -9.144 6.994 1.00 97.75 77 GLY A O 1
ATOM 582 N N . LEU A 1 78 ? -9.985 -8.527 6.539 1.00 97.75 78 LEU A N 1
ATOM 583 C CA . LEU A 1 78 ? -10.017 -8.835 5.111 1.00 97.75 78 LEU A CA 1
ATOM 584 C C . LEU A 1 78 ? -9.403 -10.215 4.838 1.00 97.75 78 LEU A C 1
ATOM 586 O O . LEU A 1 78 ? -8.614 -10.737 5.6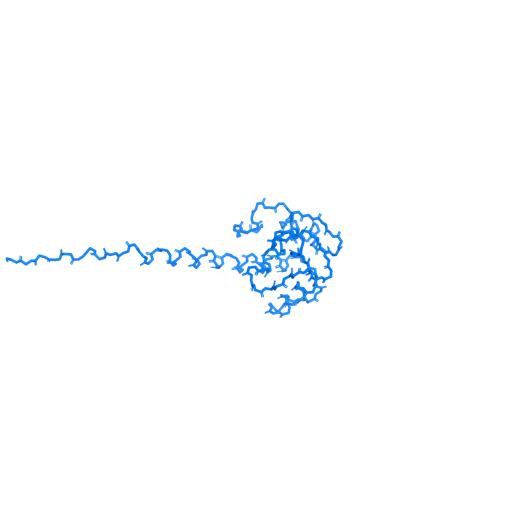26 1.00 97.75 78 LEU A O 1
ATOM 590 N N . VAL A 1 79 ? -9.704 -10.778 3.665 1.00 96.75 79 VAL A N 1
ATOM 591 C CA . VAL A 1 79 ? -9.000 -11.964 3.156 1.00 96.75 79 VAL A CA 1
ATOM 592 C C . VAL A 1 79 ? -7.510 -11.638 3.005 1.00 96.75 79 VAL A C 1
ATOM 594 O O . VAL A 1 79 ? -7.145 -10.690 2.318 1.00 96.75 79 VAL A O 1
ATOM 597 N N . SER A 1 80 ? -6.654 -12.422 3.664 1.00 97.00 80 SER A N 1
ATOM 598 C CA . SER A 1 80 ? -5.203 -12.201 3.766 1.00 97.00 80 SER A CA 1
ATOM 599 C C . SER A 1 80 ? -4.409 -12.833 2.605 1.00 97.00 80 SER A C 1
ATOM 601 O O . SER A 1 80 ? -3.456 -13.594 2.820 1.00 97.00 80 SER A O 1
ATOM 603 N N . ASP A 1 81 ? -4.790 -12.551 1.362 1.00 96.81 81 ASP A N 1
ATOM 604 C CA . ASP A 1 81 ? -4.140 -13.088 0.153 1.00 96.81 81 ASP A CA 1
ATOM 605 C C . ASP A 1 81 ? -2.798 -12.398 -0.192 1.00 96.81 81 ASP A C 1
ATOM 607 O O . ASP A 1 81 ? -1.924 -12.986 -0.849 1.00 96.81 81 ASP A O 1
ATOM 611 N N . GLY A 1 82 ? -2.571 -11.197 0.347 1.00 97.56 82 GLY A N 1
ATOM 612 C CA . GLY A 1 82 ? -1.405 -10.361 0.069 1.00 97.56 82 GLY A CA 1
ATOM 613 C C . GLY A 1 82 ? -1.513 -9.545 -1.215 1.00 97.56 82 GLY A C 1
ATOM 614 O O . GLY A 1 82 ? -0.504 -9.005 -1.653 1.00 97.56 82 GLY A O 1
ATOM 615 N N . ILE A 1 83 ? -2.704 -9.461 -1.808 1.00 97.81 83 ILE A N 1
ATOM 616 C CA . ILE A 1 83 ? -2.992 -8.722 -3.036 1.00 97.81 83 ILE A CA 1
ATOM 617 C C . ILE A 1 83 ? -3.718 -7.423 -2.664 1.00 97.81 83 ILE A C 1
ATOM 619 O O . ILE A 1 83 ? -4.702 -7.419 -1.918 1.00 97.81 83 ILE A O 1
ATOM 623 N N . ALA A 1 84 ? -3.271 -6.282 -3.194 1.00 98.00 84 ALA A N 1
ATOM 624 C CA . ALA A 1 84 ? -3.977 -5.021 -2.963 1.00 98.00 84 ALA A CA 1
ATOM 625 C C . ALA A 1 84 ? -4.992 -4.756 -4.084 1.00 98.00 84 ALA A C 1
ATOM 627 O O . ALA A 1 84 ? -4.737 -4.009 -5.027 1.00 98.00 84 ALA A O 1
ATOM 628 N N . GLY A 1 85 ? -6.150 -5.411 -3.966 1.00 97.62 85 GLY A N 1
ATOM 629 C CA . GLY A 1 85 ? -7.334 -5.180 -4.796 1.00 97.62 85 GLY A CA 1
ATOM 630 C C . GLY A 1 85 ? -8.368 -4.253 -4.149 1.00 97.62 85 GLY A C 1
ATOM 631 O O . GLY A 1 85 ? -8.082 -3.529 -3.194 1.00 97.62 85 GLY A O 1
ATOM 632 N N . ALA A 1 86 ? -9.605 -4.306 -4.638 1.00 98.00 86 ALA A N 1
ATOM 633 C CA . ALA A 1 86 ? -10.701 -3.406 -4.282 1.00 98.00 86 ALA A CA 1
ATOM 634 C C . ALA A 1 86 ? -10.945 -3.274 -2.771 1.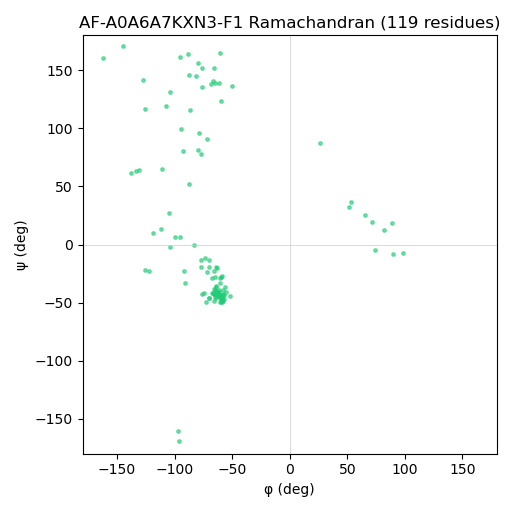00 98.00 86 ALA A C 1
ATOM 636 O O . ALA A 1 86 ? -11.133 -2.166 -2.271 1.00 98.00 86 ALA A O 1
ATOM 637 N N . ASN A 1 87 ? -10.937 -4.382 -2.026 1.00 98.12 87 ASN A N 1
ATOM 638 C CA . ASN A 1 87 ? -11.187 -4.357 -0.582 1.00 98.12 87 ASN A CA 1
ATOM 639 C C . ASN A 1 87 ? -10.031 -3.701 0.179 1.00 98.12 87 ASN A C 1
ATOM 641 O O . ASN A 1 87 ? -10.261 -2.808 0.991 1.00 98.12 87 ASN A O 1
ATOM 645 N N . THR A 1 88 ? -8.793 -4.081 -0.146 1.00 98.50 88 THR A N 1
ATOM 646 C CA . THR A 1 88 ? -7.580 -3.501 0.443 1.00 98.50 88 THR A CA 1
ATOM 647 C C . THR A 1 88 ? -7.499 -1.997 0.167 1.00 98.50 88 THR A C 1
ATOM 649 O O . THR A 1 88 ? -7.326 -1.209 1.095 1.00 98.50 88 THR A O 1
ATOM 652 N N . MET A 1 89 ? -7.690 -1.581 -1.091 1.00 98.56 89 MET A N 1
ATOM 653 C CA . MET A 1 89 ? -7.588 -0.176 -1.499 1.00 98.56 89 MET A CA 1
ATOM 654 C C . MET A 1 89 ? -8.689 0.697 -0.893 1.00 98.56 89 MET A C 1
ATOM 656 O O . MET A 1 89 ? -8.398 1.798 -0.433 1.00 98.56 89 MET A O 1
ATOM 660 N N . ARG A 1 90 ? -9.940 0.214 -0.839 1.00 98.31 90 ARG A N 1
ATOM 661 C CA . ARG A 1 90 ? -11.036 0.944 -0.175 1.00 98.31 90 ARG A CA 1
ATOM 662 C C . ARG A 1 90 ? -10.776 1.117 1.315 1.00 98.31 90 ARG A C 1
ATOM 664 O O . ARG A 1 90 ? -10.947 2.215 1.833 1.00 98.31 90 ARG A O 1
ATOM 671 N N . ARG A 1 91 ? -10.303 0.064 1.984 1.00 98.50 91 ARG A N 1
ATOM 672 C CA . ARG A 1 91 ? -10.005 0.126 3.414 1.00 98.50 91 ARG A CA 1
ATOM 673 C C . ARG A 1 91 ? -8.878 1.112 3.723 1.00 98.50 91 ARG A C 1
ATOM 675 O O . ARG A 1 91 ? -8.992 1.879 4.675 1.00 98.50 91 ARG A O 1
ATOM 682 N N . LEU A 1 92 ? -7.814 1.123 2.916 1.00 98.31 92 LEU A N 1
ATOM 683 C CA . LEU A 1 92 ? -6.757 2.134 3.013 1.00 98.31 92 LEU A CA 1
ATOM 684 C C . LEU A 1 92 ? -7.325 3.545 2.823 1.00 98.31 92 LEU A C 1
ATOM 686 O O . LEU A 1 92 ? -7.086 4.417 3.653 1.00 98.31 92 LEU A O 1
ATOM 690 N N . ASP A 1 93 ? -8.117 3.763 1.775 1.00 98.44 93 ASP A N 1
ATOM 691 C CA . ASP A 1 93 ? -8.710 5.068 1.469 1.00 98.44 93 ASP A CA 1
ATOM 692 C C . ASP A 1 93 ? -9.579 5.611 2.611 1.00 98.44 93 ASP A C 1
ATOM 694 O O . ASP A 1 93 ? -9.441 6.770 2.995 1.00 98.44 93 ASP A O 1
ATOM 698 N N . GLU A 1 94 ? -10.413 4.767 3.220 1.00 98.19 94 GLU A N 1
ATOM 699 C CA . GLU A 1 94 ? -11.221 5.121 4.394 1.00 98.19 94 GLU A CA 1
ATOM 700 C C . GLU A 1 94 ? -10.368 5.571 5.584 1.00 98.19 94 GLU A C 1
ATOM 702 O O . GLU A 1 94 ? -10.664 6.592 6.208 1.00 98.19 94 GLU A O 1
ATOM 707 N N . ILE A 1 95 ? -9.294 4.838 5.893 1.00 97.62 95 ILE A N 1
ATOM 708 C CA . ILE A 1 95 ? -8.391 5.190 6.997 1.00 97.62 95 ILE A CA 1
ATOM 709 C C . ILE A 1 95 ? -7.749 6.559 6.739 1.00 97.62 95 ILE A C 1
ATOM 711 O O . ILE A 1 95 ? -7.684 7.393 7.647 1.00 97.62 95 ILE A O 1
ATOM 715 N N . TYR A 1 96 ? -7.312 6.821 5.505 1.00 97.06 96 TYR A N 1
ATOM 716 C CA . TYR A 1 96 ? -6.713 8.103 5.138 1.00 97.06 96 TYR A CA 1
ATOM 717 C C . TYR A 1 96 ? -7.714 9.259 5.177 1.00 97.06 96 TYR A C 1
ATOM 719 O O . TYR A 1 96 ? -7.393 10.309 5.731 1.00 97.06 96 TYR A O 1
ATOM 727 N N . LEU A 1 97 ? -8.945 9.063 4.699 1.00 95.94 97 LEU A N 1
ATOM 728 C CA . LEU A 1 97 ? -10.015 10.063 4.807 1.00 95.94 97 LEU A CA 1
ATOM 729 C C . LEU A 1 97 ? -10.284 10.467 6.260 1.00 95.94 97 LEU A C 1
ATOM 731 O O . LEU A 1 97 ? -10.425 11.655 6.567 1.00 95.94 97 LEU A O 1
ATOM 735 N N . VAL A 1 98 ? -10.328 9.490 7.170 1.00 95.12 98 VAL A N 1
ATOM 736 C CA . VAL A 1 98 ? -10.524 9.756 8.600 1.00 95.12 98 VAL A CA 1
ATOM 737 C C . VAL A 1 98 ? -9.335 10.531 9.173 1.00 95.12 98 VAL A C 1
ATOM 739 O O . VAL A 1 98 ? -9.543 11.525 9.868 1.00 95.12 98 VAL A O 1
ATOM 742 N N . ARG A 1 99 ? -8.090 10.139 8.862 1.00 94.31 99 ARG A N 1
ATOM 743 C CA . ARG A 1 99 ? -6.880 10.854 9.322 1.00 94.31 99 ARG A CA 1
ATOM 744 C C . ARG A 1 99 ? -6.846 12.304 8.833 1.00 94.31 99 ARG A C 1
ATOM 746 O O . ARG A 1 99 ? -6.576 13.199 9.627 1.00 94.31 99 ARG A O 1
ATOM 753 N N . GLU A 1 100 ? -7.188 12.538 7.570 1.00 92.44 100 GLU A N 1
ATOM 754 C CA . GLU A 1 100 ? -7.257 13.875 6.964 1.00 92.44 100 GLU A CA 1
ATOM 755 C C . GLU A 1 100 ? -8.377 14.756 7.538 1.00 92.44 100 GLU A C 1
ATOM 757 O O . GLU A 1 100 ? -8.282 15.986 7.515 1.00 92.44 100 GLU A O 1
ATOM 762 N N . SER A 1 101 ? -9.468 14.151 8.007 1.00 90.12 101 SER A N 1
ATOM 763 C CA . SER A 1 101 ? -10.561 14.876 8.665 1.00 90.12 101 SER A CA 1
ATOM 764 C C . SER A 1 101 ? -10.165 15.256 10.092 1.00 90.12 101 SER A C 1
ATOM 766 O O . SER A 1 101 ? -10.344 16.398 10.507 1.00 90.12 101 SER A O 1
ATOM 768 N N . ARG A 1 102 ? -9.528 14.329 10.819 1.00 86.50 102 ARG A N 1
ATOM 769 C CA . ARG A 1 102 ? -9.021 14.572 12.179 1.00 86.50 102 ARG A CA 1
ATOM 770 C C . ARG A 1 102 ? -7.925 15.635 12.209 1.00 86.50 102 ARG A C 1
ATOM 772 O O . ARG A 1 102 ? -7.956 16.482 13.090 1.00 86.50 102 ARG A O 1
ATOM 779 N N . SER A 1 103 ? -7.016 15.652 11.232 1.00 80.75 103 SER A N 1
ATOM 780 C CA . SER A 1 103 ? -5.972 16.685 11.151 1.00 80.75 103 SER A CA 1
ATOM 781 C C . SER A 1 103 ? -6.523 18.093 10.903 1.00 80.75 103 SER A C 1
ATOM 783 O O . SER A 1 103 ? -5.891 19.072 11.289 1.00 80.75 103 SER A O 1
ATOM 785 N N . ARG A 1 104 ? -7.687 18.211 10.247 1.00 73.69 104 ARG A N 1
ATOM 786 C CA . ARG A 1 104 ? -8.365 19.503 10.046 1.00 73.69 104 ARG A CA 1
ATOM 787 C C . ARG A 1 104 ? -9.032 19.989 11.334 1.00 73.69 104 ARG A C 1
ATOM 789 O O . ARG A 1 104 ? -8.870 21.149 11.683 1.00 73.69 104 ARG A O 1
ATOM 796 N N . LEU A 1 105 ? -9.679 19.090 12.078 1.00 64.56 105 LEU A N 1
ATOM 797 C CA . LEU A 1 105 ? -10.333 19.420 13.353 1.00 64.56 105 LEU A CA 1
ATOM 798 C C . LEU A 1 105 ? -9.341 19.890 14.427 1.00 64.56 105 LEU A C 1
ATOM 800 O O . LEU A 1 105 ? -9.638 20.815 15.170 1.00 64.56 105 LEU A O 1
ATOM 804 N N . THR A 1 106 ? -8.129 19.326 14.466 1.00 60.59 106 THR A N 1
ATOM 805 C CA . THR A 1 106 ? -7.079 19.771 15.403 1.00 60.59 106 THR A CA 1
ATOM 806 C C . THR A 1 106 ? -6.505 21.156 15.086 1.00 60.59 106 THR A C 1
ATOM 808 O O . THR A 1 106 ? -5.757 21.707 15.890 1.00 60.59 106 THR A O 1
ATOM 811 N N . PHE A 1 107 ? -6.780 21.704 13.898 1.00 57.59 107 PHE A N 1
ATOM 812 C CA . PHE A 1 107 ? -6.276 23.015 13.489 1.00 57.59 107 PHE A CA 1
ATOM 813 C C . PHE A 1 107 ? -7.248 24.149 13.860 1.00 57.59 107 PHE A C 1
ATOM 815 O O . PHE A 1 107 ? -6.788 25.222 14.245 1.00 57.59 107 PHE A O 1
ATOM 822 N N . ASP A 1 108 ? -8.563 23.893 13.840 1.00 59.06 108 ASP A N 1
ATOM 823 C CA . ASP A 1 108 ? -9.596 24.886 14.186 1.00 59.06 108 ASP A CA 1
ATOM 824 C C . ASP A 1 108 ? -9.659 25.223 15.691 1.00 59.06 108 ASP A C 1
ATOM 826 O O . ASP A 1 108 ? -10.052 26.328 16.058 1.00 59.06 108 ASP A O 1
ATOM 830 N N . GLU A 1 109 ? -9.194 24.342 16.586 1.00 52.88 109 GLU A N 1
ATOM 831 C CA . GLU A 1 109 ? -9.183 24.611 18.038 1.00 52.88 109 GLU A CA 1
ATOM 832 C C . GLU A 1 109 ? -8.111 25.626 18.488 1.00 52.88 109 GLU A C 1
ATOM 834 O O . GLU A 1 109 ? -8.170 26.116 19.614 1.00 52.88 109 GLU A O 1
ATOM 839 N N . ARG A 1 110 ? -7.147 26.002 17.630 1.00 55.38 110 ARG A N 1
ATOM 840 C CA . ARG A 1 110 ? -6.112 27.007 17.963 1.00 55.38 110 ARG A CA 1
ATOM 841 C C . ARG A 1 110 ? -6.429 28.435 17.501 1.00 55.38 110 ARG A C 1
ATOM 843 O O . ARG A 1 110 ? -5.575 29.304 17.642 1.00 55.38 110 ARG A O 1
ATOM 850 N N . HIS A 1 111 ? -7.630 28.694 16.976 1.00 52.88 111 HIS A N 1
ATOM 851 C CA . HIS A 1 111 ? -8.025 30.015 16.460 1.00 52.88 111 HIS A CA 1
ATOM 852 C C . HIS A 1 111 ? -9.216 30.676 17.174 1.00 52.88 111 HIS A C 1
ATOM 854 O O . HIS A 1 111 ? -9.675 31.726 16.728 1.00 52.88 111 HIS A O 1
ATOM 860 N N . PHE A 1 112 ? -9.686 30.136 18.303 1.00 51.19 112 PHE A N 1
ATOM 861 C CA . PHE A 1 112 ? -10.739 30.774 19.101 1.00 51.19 112 PHE A CA 1
ATOM 862 C C . PHE A 1 112 ? -10.211 31.293 20.448 1.00 51.19 112 PHE A C 1
ATOM 864 O O . PHE A 1 112 ? -10.628 30.849 21.516 1.00 51.19 112 PHE A O 1
ATOM 871 N N . GLU A 1 113 ? -9.307 32.278 20.410 1.00 51.25 113 GLU A N 1
ATOM 872 C CA . GLU A 1 113 ? -9.147 33.193 21.547 1.00 51.25 113 GLU A CA 1
ATOM 873 C C . GLU A 1 113 ? -10.369 34.129 21.606 1.00 51.25 113 GLU A C 1
ATOM 875 O O . GLU A 1 113 ? -10.453 35.155 20.941 1.00 51.25 113 GLU A O 1
ATOM 880 N N . ILE A 1 114 ? -11.375 33.681 22.355 1.00 50.59 114 ILE A N 1
ATOM 881 C CA . ILE A 1 114 ? -12.252 34.447 23.252 1.00 50.59 114 ILE A CA 1
ATOM 882 C C . ILE A 1 114 ? -12.430 35.943 22.896 1.00 50.59 114 ILE A C 1
ATOM 884 O O . ILE A 1 114 ? -11.818 36.831 23.488 1.00 50.59 114 ILE A O 1
ATOM 888 N N . SER A 1 115 ? -13.406 36.246 22.034 1.00 54.78 115 SER A N 1
ATOM 889 C CA . SER A 1 115 ? -14.089 37.547 22.065 1.00 54.78 115 SER A CA 1
ATOM 890 C C . SER A 1 115 ? -15.090 37.563 23.226 1.00 54.78 115 SER A C 1
ATOM 892 O O . SER A 1 115 ? -16.288 37.363 23.049 1.00 54.78 115 SER A O 1
ATOM 894 N N . THR A 1 116 ? -14.600 37.760 24.450 1.00 57.03 116 THR A N 1
ATOM 895 C CA . THR A 1 116 ? -15.447 38.172 25.581 1.00 57.03 116 THR A CA 1
ATOM 896 C C . THR A 1 116 ? -14.750 39.241 26.414 1.00 57.03 116 THR A C 1
ATOM 898 O O . THR A 1 116 ? -14.521 39.073 27.610 1.00 57.03 116 THR A O 1
ATOM 901 N N . ALA A 1 117 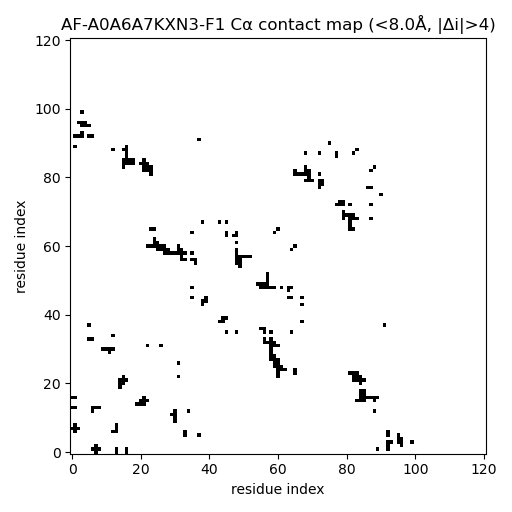? -14.453 40.384 25.801 1.00 56.75 117 ALA A N 1
ATOM 902 C CA . ALA A 1 117 ? -14.380 41.625 26.560 1.00 56.75 117 ALA A CA 1
ATOM 903 C C . ALA A 1 117 ? -15.822 42.116 26.790 1.00 56.75 117 ALA A C 1
ATOM 905 O O . ALA A 1 117 ? -16.429 42.730 25.915 1.00 56.75 117 ALA A O 1
ATOM 906 N N . ARG A 1 118 ? -16.405 41.792 27.953 1.00 50.62 118 ARG A N 1
ATOM 907 C CA . ARG A 1 118 ? -17.587 42.502 28.479 1.00 50.62 118 ARG A CA 1
ATOM 908 C C . ARG A 1 118 ? -17.125 43.719 29.299 1.00 50.62 118 ARG A C 1
ATOM 910 O O . ARG A 1 118 ? -16.087 43.630 29.953 1.00 50.62 118 ARG A O 1
ATOM 917 N N . PRO A 1 119 ? -17.880 44.834 29.283 1.00 61.69 119 PRO A N 1
ATOM 918 C CA . PRO A 1 119 ? -17.451 46.117 29.832 1.00 61.69 119 PRO A CA 1
ATOM 919 C C . PRO A 1 119 ? -17.610 46.164 31.356 1.00 61.69 119 PRO A C 1
ATOM 921 O O . PRO A 1 119 ? -18.467 45.478 31.921 1.00 61.69 119 PRO A O 1
ATOM 924 N N . LYS A 1 120 ? -16.839 47.031 32.019 1.00 48.97 120 LYS A N 1
ATOM 925 C CA . LYS A 1 120 ? -17.167 47.528 33.359 1.00 48.97 120 LYS A CA 1
ATOM 926 C C . LYS A 1 120 ? -17.128 49.055 33.376 1.00 48.97 120 LYS A C 1
ATOM 928 O O . LYS A 1 120 ? -16.322 49.655 32.672 1.00 48.97 120 LYS A O 1
ATOM 933 N N . ALA A 1 121 ? -18.103 49.564 34.124 1.00 54.88 121 ALA A N 1
ATOM 934 C CA . ALA A 1 121 ? -18.594 50.930 34.257 1.00 54.88 121 ALA A CA 1
ATOM 935 C C . ALA A 1 121 ? -17.564 51.951 34.747 1.00 54.88 121 ALA A C 1
ATOM 937 O O . ALA A 1 121 ? -16.602 51.528 35.427 1.00 54.88 121 ALA A O 1
#

pLDDT: mean 90.08, std 14.85, range [48.97, 98.69]